Protein AF-R5CWK7-F1 (afdb_monomer_lite)

pLDDT: mean 78.63, std 10.97, range [51.28, 94.38]

Secondary structure (DSSP, 8-state):
-EEEEE--SB-------TT-----SPP-B--HHHHHHHHHHHTTTEEEEE--SSS-TTSTHHHHHHHHHH-S-----HHHHHTT---STTGGGSHHHHHHT-

Radius of gyration: 13.75 Å; chains: 1; bounding box: 29×31×31 Å

Structure (mmCIF, N/CA/C/O backbone):
data_AF-R5CWK7-F1
#
_entry.id   AF-R5CWK7-F1
#
loop_
_atom_site.group_PDB
_atom_site.id
_atom_site.type_symbol
_atom_site.label_atom_id
_atom_site.label_alt_id
_atom_site.label_comp_id
_atom_site.label_asym_id
_atom_site.label_entity_id
_atom_site.label_seq_id
_atom_site.pdbx_PDB_ins_code
_atom_site.Cartn_x
_atom_site.Cartn_y
_atom_site.Cartn_z
_atom_site.occupancy
_atom_site.B_iso_or_equiv
_atom_site.auth_seq_id
_atom_site.auth_comp_id
_atom_site.auth_asym_id
_atom_site.auth_atom_id
_atom_site.pdbx_PDB_model_num
ATOM 1 N N . MET A 1 1 ? -16.440 8.988 10.529 1.00 69.75 1 MET A N 1
ATOM 2 C CA . MET A 1 1 ? -15.297 8.098 10.825 1.00 69.75 1 MET A CA 1
ATOM 3 C C . MET A 1 1 ? -15.312 6.964 9.816 1.00 69.75 1 MET A C 1
ATOM 5 O O . MET A 1 1 ? -16.361 6.352 9.643 1.00 69.75 1 MET A O 1
ATOM 9 N N . PHE A 1 2 ? -14.214 6.738 9.098 1.00 81.25 2 PHE A N 1
ATOM 10 C CA . PHE A 1 2 ? -14.125 5.662 8.107 1.00 81.25 2 PHE A CA 1
ATOM 11 C C . PHE A 1 2 ? -13.705 4.358 8.795 1.00 81.25 2 PHE A C 1
ATOM 13 O O . PHE A 1 2 ? -12.956 4.387 9.764 1.00 81.25 2 PHE A O 1
ATOM 20 N N . LYS A 1 3 ? -14.171 3.198 8.316 1.00 84.19 3 LYS A N 1
ATOM 21 C CA . LYS A 1 3 ? -13.707 1.910 8.868 1.00 84.19 3 LYS A CA 1
ATOM 22 C C . LYS A 1 3 ? -12.286 1.580 8.407 1.00 84.19 3 LYS A C 1
ATOM 24 O O . LYS A 1 3 ? -11.505 1.018 9.161 1.00 84.19 3 LYS A O 1
ATOM 29 N N . LYS A 1 4 ? -11.959 1.888 7.151 1.00 85.94 4 LYS A N 1
ATOM 30 C CA . LYS A 1 4 ? -10.703 1.499 6.501 1.00 85.94 4 LYS A CA 1
ATOM 31 C C . LYS A 1 4 ? -10.199 2.666 5.652 1.00 85.94 4 LYS A C 1
ATOM 33 O O . LYS A 1 4 ? -11.001 3.312 4.980 1.00 85.94 4 LYS A O 1
ATOM 38 N N . ALA A 1 5 ? -8.889 2.879 5.631 1.00 88.88 5 ALA A N 1
ATOM 39 C CA . ALA A 1 5 ? -8.196 3.739 4.682 1.00 88.88 5 ALA A CA 1
ATOM 40 C C . ALA A 1 5 ? -7.185 2.898 3.902 1.00 88.88 5 ALA A C 1
ATOM 42 O O . ALA A 1 5 ? -6.512 2.047 4.482 1.00 88.88 5 ALA A O 1
ATOM 43 N N . TYR A 1 6 ? -7.078 3.135 2.599 1.00 87.75 6 TYR A N 1
ATOM 44 C CA . TYR A 1 6 ? -6.087 2.491 1.746 1.00 87.75 6 TYR A CA 1
ATOM 45 C C . TYR A 1 6 ? -5.039 3.530 1.354 1.00 87.75 6 TYR A C 1
ATOM 47 O O . TYR A 1 6 ? -5.381 4.598 0.850 1.00 87.75 6 TYR A O 1
ATOM 55 N N . VAL A 1 7 ? -3.773 3.224 1.610 1.00 88.50 7 VAL A N 1
ATOM 56 C CA . VAL A 1 7 ? -2.618 4.068 1.310 1.00 88.50 7 VAL A CA 1
ATOM 57 C C . VAL A 1 7 ? -1.697 3.266 0.409 1.00 88.50 7 VAL A C 1
ATOM 59 O O . VAL A 1 7 ? -1.105 2.280 0.833 1.00 88.50 7 VAL A O 1
ATOM 62 N N . GLU A 1 8 ? -1.595 3.675 -0.849 1.00 89.06 8 GLU A N 1
ATOM 63 C CA . GLU A 1 8 ? -0.673 3.070 -1.806 1.00 89.06 8 GLU A CA 1
ATOM 64 C C . GLU A 1 8 ? 0.744 3.578 -1.516 1.00 89.06 8 GLU A C 1
ATOM 66 O O . GLU A 1 8 ? 1.091 4.701 -1.874 1.00 89.06 8 GLU A O 1
ATOM 71 N N . ILE A 1 9 ? 1.556 2.774 -0.822 1.00 88.38 9 ILE A N 1
ATOM 72 C CA . ILE A 1 9 ? 2.936 3.159 -0.480 1.00 88.38 9 ILE A CA 1
ATOM 73 C C . ILE A 1 9 ? 3.890 3.061 -1.676 1.00 88.38 9 ILE A C 1
ATOM 75 O O . ILE A 1 9 ? 4.922 3.725 -1.718 1.00 88.38 9 ILE A O 1
ATOM 79 N N . THR A 1 10 ? 3.546 2.232 -2.657 1.00 88.62 10 THR A N 1
ATOM 80 C CA . THR A 1 10 ? 4.205 2.154 -3.956 1.00 88.62 10 THR A CA 1
ATOM 81 C C . THR A 1 10 ? 3.222 1.620 -4.983 1.00 88.62 10 THR A C 1
ATOM 83 O O . THR A 1 10 ? 2.358 0.829 -4.633 1.00 88.62 10 THR A O 1
ATOM 86 N N . ASN A 1 11 ? 3.369 2.016 -6.245 1.00 90.19 11 ASN A N 1
ATOM 87 C CA . ASN A 1 11 ? 2.663 1.398 -7.368 1.00 90.19 11 ASN A CA 1
ATOM 88 C C . ASN A 1 11 ? 3.591 0.535 -8.250 1.00 90.19 11 ASN A C 1
ATOM 90 O O . ASN A 1 11 ? 3.179 0.063 -9.310 1.00 90.19 11 ASN A O 1
ATOM 94 N N . ILE A 1 12 ? 4.841 0.332 -7.822 1.00 88.38 12 ILE A N 1
ATOM 95 C CA . ILE A 1 12 ? 5.858 -0.427 -8.548 1.00 88.38 12 ILE A CA 1
ATOM 96 C C . ILE A 1 12 ? 5.728 -1.895 -8.166 1.00 88.38 12 ILE A C 1
ATOM 98 O O . ILE A 1 12 ? 5.787 -2.240 -6.989 1.00 88.38 12 ILE A O 1
ATOM 102 N N . CYS A 1 13 ? 5.585 -2.766 -9.159 1.00 85.94 13 CYS A N 1
ATOM 103 C CA . CYS A 1 13 ? 5.501 -4.210 -8.974 1.00 85.94 13 CYS A CA 1
ATOM 104 C C . CYS A 1 13 ? 6.437 -4.914 -9.961 1.00 85.94 13 CYS A C 1
ATOM 106 O O . CYS A 1 13 ? 6.604 -4.458 -11.089 1.00 85.94 13 CYS A O 1
ATOM 108 N N . ASN A 1 14 ? 7.049 -6.013 -9.531 1.00 84.44 14 ASN A N 1
AT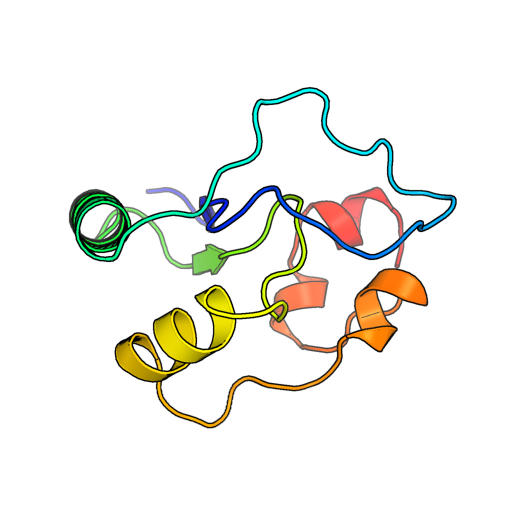OM 109 C CA . ASN A 1 14 ? 7.900 -6.889 -10.346 1.00 84.44 14 ASN A CA 1
ATOM 110 C C . ASN A 1 14 ? 7.251 -8.260 -10.612 1.00 84.44 14 ASN A C 1
ATOM 112 O O . ASN A 1 14 ? 7.933 -9.181 -11.053 1.00 84.44 14 ASN A O 1
ATOM 116 N N . LEU A 1 15 ? 5.957 -8.401 -10.322 1.00 83.19 15 LEU A N 1
ATOM 117 C CA . LEU A 1 15 ? 5.159 -9.583 -10.636 1.00 83.19 15 LEU A CA 1
ATOM 118 C C . LEU A 1 15 ? 4.298 -9.326 -11.879 1.00 83.19 15 LEU A C 1
ATOM 120 O O . LEU A 1 15 ? 3.968 -8.183 -12.197 1.00 83.19 15 LEU A O 1
ATOM 124 N N . SER A 1 16 ? 3.895 -10.401 -12.550 1.00 83.75 16 SER A N 1
ATOM 125 C CA . SER A 1 16 ? 3.082 -10.380 -13.772 1.00 83.75 16 SER A CA 1
ATOM 126 C C . SER A 1 16 ? 1.844 -11.270 -13.620 1.00 83.75 16 SER A C 1
ATOM 128 O O . SER A 1 16 ? 1.663 -12.227 -14.364 1.00 83.75 16 SER A O 1
ATOM 130 N N . CYS A 1 17 ? 1.025 -11.012 -12.598 1.00 83.31 17 CYS A N 1
ATOM 131 C CA . CYS A 1 17 ? -0.134 -11.853 -12.295 1.00 83.31 17 CYS A CA 1
ATOM 132 C C . CYS A 1 17 ? -1.219 -11.743 -13.384 1.00 83.31 17 CYS A C 1
ATOM 134 O O . CYS A 1 17 ? -1.656 -10.634 -13.683 1.00 83.31 17 CYS A O 1
ATOM 136 N N . ASP A 1 18 ? -1.750 -12.872 -13.867 1.00 83.38 18 ASP A N 1
ATOM 137 C CA . ASP A 1 18 ? -2.747 -12.923 -14.960 1.00 83.38 18 ASP A CA 1
ATOM 138 C C . ASP A 1 18 ? -4.067 -12.188 -14.665 1.00 83.38 18 ASP A C 1
ATOM 140 O O . ASP A 1 18 ? -4.824 -11.839 -15.566 1.00 83.38 18 ASP A O 1
ATOM 144 N N . PHE A 1 19 ? -4.372 -11.963 -13.386 1.00 81.19 19 PHE A N 1
ATOM 145 C CA . PHE A 1 19 ? -5.575 -11.257 -12.937 1.00 81.19 19 PHE A CA 1
ATOM 146 C C . PHE A 1 19 ? -5.335 -9.772 -12.633 1.00 81.19 19 PHE A C 1
ATOM 148 O O . PHE A 1 19 ? -6.286 -9.038 -12.361 1.00 81.19 19 PHE A O 1
ATOM 155 N N . CYS A 1 20 ? -4.078 -9.323 -12.609 1.00 83.56 20 CYS A N 1
ATOM 156 C CA . CYS A 1 20 ? -3.747 -7.948 -12.271 1.00 83.56 20 CYS A CA 1
ATOM 157 C C . CYS A 1 20 ? -3.909 -7.066 -13.510 1.00 83.56 20 CYS A C 1
ATOM 159 O O . CYS A 1 20 ? -3.199 -7.223 -14.497 1.00 83.56 20 CYS A O 1
ATOM 161 N N . HIS A 1 21 ? -4.790 -6.068 -13.438 1.00 85.88 21 HIS A N 1
ATOM 162 C CA . HIS A 1 21 ? -4.956 -5.090 -14.519 1.00 85.88 21 HIS A CA 1
ATOM 163 C C . HIS A 1 21 ? -3.782 -4.094 -14.631 1.00 85.88 21 HIS A C 1
ATOM 165 O O . HIS A 1 21 ? -3.805 -3.198 -15.477 1.00 85.88 21 HIS A O 1
ATOM 171 N N . GLY A 1 22 ? -2.779 -4.206 -13.754 1.00 85.19 22 GLY A N 1
ATOM 172 C CA . GLY A 1 22 ? -1.618 -3.325 -13.702 1.00 85.19 22 GLY A CA 1
ATOM 173 C C . GLY A 1 22 ? -1.966 -1.866 -13.394 1.00 85.19 22 GLY A C 1
ATOM 174 O O . GLY A 1 22 ? -3.089 -1.513 -13.028 1.00 85.19 22 GLY A O 1
ATOM 175 N N . THR A 1 23 ? -0.978 -0.989 -13.546 1.00 86.44 23 THR A N 1
ATOM 176 C CA . THR A 1 23 ? -1.155 0.461 -13.441 1.00 86.44 23 THR A CA 1
ATOM 177 C C . THR A 1 23 ? -0.513 1.148 -14.638 1.00 86.44 23 THR A C 1
ATOM 179 O O . THR A 1 23 ? 0.551 0.744 -15.096 1.00 86.44 23 THR A O 1
ATOM 182 N N . LYS A 1 24 ? -1.161 2.204 -15.140 1.00 89.31 24 LYS A N 1
ATOM 183 C CA . LYS A 1 24 ? -0.585 3.129 -16.133 1.00 89.31 24 LYS A CA 1
ATOM 184 C C . LYS A 1 24 ? -0.039 4.408 -15.487 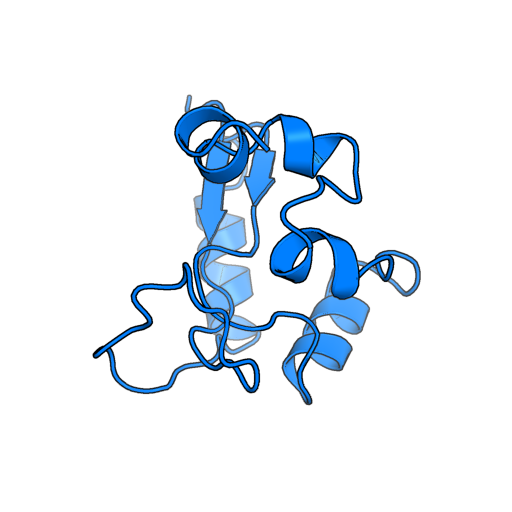1.00 89.31 24 LYS A C 1
ATOM 186 O O . LYS A 1 24 ? 0.414 5.305 -16.188 1.00 89.31 24 LYS A O 1
ATOM 191 N N . ARG A 1 25 ? -0.155 4.527 -14.158 1.00 90.94 25 ARG A N 1
ATOM 192 C CA . ARG A 1 25 ? 0.316 5.687 -13.392 1.00 90.94 25 ARG A CA 1
ATOM 193 C C . ARG A 1 25 ? 1.844 5.694 -13.364 1.00 90.94 25 ARG A C 1
ATOM 195 O O . ARG A 1 25 ? 2.455 4.628 -13.342 1.00 90.94 25 ARG A O 1
ATOM 202 N N . THR A 1 26 ? 2.440 6.883 -13.325 1.00 93.38 26 THR A N 1
ATOM 203 C CA . THR A 1 26 ? 3.893 7.047 -13.196 1.00 93.38 26 THR A CA 1
ATOM 204 C C . THR A 1 26 ? 4.409 6.272 -11.977 1.00 93.38 26 THR A C 1
ATOM 206 O O . THR A 1 26 ? 3.806 6.399 -10.905 1.00 93.38 26 THR A O 1
ATOM 209 N N . PRO A 1 27 ? 5.486 5.474 -12.117 1.00 91.12 27 PRO A N 1
ATOM 210 C CA . PRO A 1 27 ? 6.114 4.770 -11.005 1.00 91.12 27 PRO A CA 1
ATOM 211 C C . PRO A 1 27 ? 6.400 5.702 -9.826 1.00 91.12 27 PRO A C 1
ATOM 213 O O . PRO A 1 27 ? 7.058 6.725 -9.993 1.00 91.12 27 PRO A O 1
ATOM 216 N N . HIS A 1 28 ? 5.908 5.345 -8.642 1.00 91.00 28 HIS A N 1
ATOM 217 C CA . HIS A 1 28 ? 6.087 6.122 -7.419 1.00 91.00 28 HIS A CA 1
ATOM 218 C C . HIS A 1 28 ? 6.268 5.220 -6.199 1.00 91.00 28 HIS A C 1
ATOM 220 O O . HIS A 1 28 ? 5.695 4.127 -6.101 1.00 91.00 28 HIS A O 1
ATOM 226 N N . ARG A 1 29 ? 7.060 5.712 -5.249 1.00 89.88 29 ARG A N 1
ATOM 227 C CA . ARG A 1 29 ? 7.188 5.191 -3.886 1.00 89.88 29 ARG A CA 1
ATOM 228 C C . ARG A 1 29 ? 7.062 6.375 -2.945 1.00 89.88 29 ARG A C 1
ATOM 230 O O . ARG A 1 29 ? 7.716 7.389 -3.169 1.00 89.88 29 ARG A O 1
ATOM 237 N N . LEU A 1 30 ? 6.254 6.237 -1.901 1.00 89.94 30 LEU A N 1
ATOM 238 C CA . LEU A 1 30 ? 6.177 7.268 -0.879 1.00 89.94 30 LEU A CA 1
ATOM 239 C C . LEU A 1 30 ? 7.519 7.396 -0.160 1.00 89.94 30 LEU A C 1
ATOM 241 O O . LEU A 1 30 ? 8.127 6.412 0.261 1.00 89.94 30 LEU A O 1
ATOM 245 N N . THR A 1 31 ? 7.939 8.636 0.029 1.00 89.06 31 THR A N 1
ATOM 246 C CA . THR A 1 31 ? 8.990 9.020 0.963 1.00 89.06 31 THR A CA 1
ATOM 247 C C . THR A 1 31 ? 8.478 8.949 2.403 1.00 89.06 31 THR A C 1
ATOM 249 O O . THR A 1 31 ? 7.275 9.015 2.674 1.00 89.06 31 THR A O 1
ATOM 252 N N . ALA A 1 32 ? 9.400 8.905 3.367 1.00 86.56 32 ALA A N 1
ATOM 253 C CA . ALA A 1 32 ? 9.044 8.947 4.784 1.00 86.56 32 ALA A CA 1
ATOM 254 C C . ALA A 1 32 ? 8.278 10.215 5.184 1.00 86.56 32 ALA A C 1
ATOM 256 O O . ALA A 1 32 ? 7.393 10.158 6.039 1.00 86.56 32 ALA A O 1
ATOM 257 N N . ALA A 1 33 ? 8.576 11.351 4.553 1.00 90.06 33 ALA A N 1
ATOM 258 C CA . ALA A 1 33 ? 7.867 12.601 4.798 1.00 90.06 33 ALA A CA 1
ATOM 259 C C . ALA A 1 33 ? 6.413 12.538 4.303 1.00 90.06 33 ALA A C 1
ATOM 261 O O . ALA A 1 33 ? 5.494 12.885 5.049 1.00 90.06 33 ALA A O 1
ATOM 262 N N . GLU A 1 34 ? 6.191 12.044 3.081 1.00 92.56 34 GLU A N 1
ATOM 263 C CA . GLU A 1 34 ? 4.842 11.858 2.531 1.00 92.56 34 GLU A CA 1
ATOM 264 C C . GLU A 1 34 ? 4.034 10.880 3.382 1.00 92.56 34 GLU A C 1
ATOM 266 O O . GLU A 1 34 ? 2.893 11.169 3.748 1.00 92.56 34 GLU A O 1
ATOM 271 N N . PHE A 1 35 ? 4.642 9.755 3.762 1.00 90.50 35 PHE A N 1
ATOM 272 C CA . PHE A 1 35 ? 3.993 8.762 4.604 1.00 90.50 35 PHE A CA 1
ATOM 273 C C . PHE A 1 35 ? 3.575 9.336 5.960 1.00 90.50 35 PHE A C 1
ATOM 275 O O . PHE A 1 35 ? 2.419 9.196 6.358 1.00 90.50 35 PHE A O 1
ATOM 282 N N . A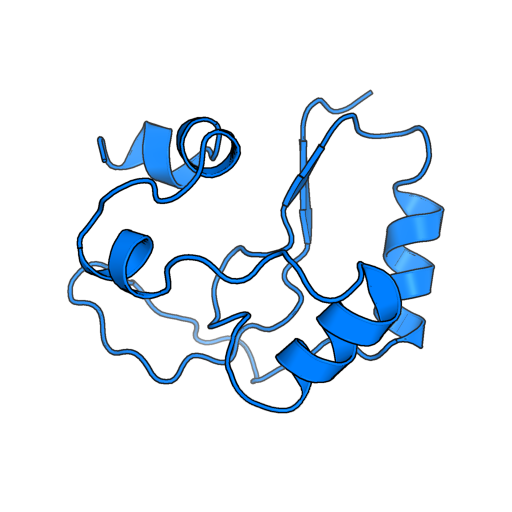SN A 1 36 ? 4.484 10.040 6.641 1.00 90.06 36 ASN A N 1
ATOM 283 C CA . ASN A 1 36 ? 4.193 10.704 7.910 1.00 90.06 36 ASN A CA 1
ATOM 284 C C . ASN A 1 36 ? 3.052 11.714 7.780 1.00 90.06 36 ASN A C 1
ATOM 286 O O . ASN A 1 36 ? 2.141 11.722 8.608 1.00 90.06 36 ASN A O 1
ATOM 290 N N . CYS A 1 37 ? 3.066 12.528 6.723 1.00 94.38 37 CYS A N 1
ATOM 291 C CA . CYS A 1 37 ? 2.007 13.496 6.457 1.00 94.38 37 CYS A CA 1
ATOM 292 C C . CYS A 1 37 ? 0.641 12.808 6.298 1.00 94.38 37 CYS A C 1
ATOM 294 O O . CYS A 1 37 ? -0.354 13.248 6.878 1.00 94.38 37 CYS A O 1
ATOM 296 N N . ILE A 1 38 ? 0.585 11.691 5.566 1.00 93.19 38 ILE A N 1
ATOM 297 C CA . ILE A 1 38 ? -0.650 10.918 5.388 1.00 93.19 38 ILE A CA 1
ATOM 298 C C . ILE A 1 38 ? -1.091 10.287 6.715 1.00 93.19 38 ILE A C 1
ATOM 300 O O . ILE A 1 38 ? -2.259 10.406 7.081 1.00 93.19 38 ILE A O 1
ATOM 304 N N . MET A 1 39 ? -0.181 9.662 7.469 1.00 90.44 39 MET A N 1
ATOM 305 C CA . MET A 1 39 ? -0.515 9.032 8.753 1.00 90.44 39 MET A CA 1
ATOM 306 C C . MET A 1 39 ? -1.040 10.048 9.770 1.00 90.44 39 MET A C 1
ATOM 308 O O . MET A 1 39 ? -2.015 9.766 10.465 1.00 90.44 39 MET A O 1
ATOM 312 N N . GLN A 1 40 ? -0.457 11.249 9.822 1.00 92.81 40 GLN A N 1
ATOM 313 C CA . GLN A 1 40 ? -0.952 12.332 10.673 1.00 92.81 40 GLN A CA 1
ATOM 314 C C . GLN A 1 40 ? -2.376 12.750 10.299 1.00 92.81 40 GLN A C 1
ATOM 316 O O . GLN A 1 40 ? -3.208 12.915 11.186 1.00 92.81 40 GLN A O 1
ATOM 321 N N . LYS A 1 41 ? -2.682 12.853 9.001 1.00 92.94 41 LYS A N 1
ATOM 322 C CA . LYS A 1 41 ? -4.031 13.185 8.511 1.00 92.94 41 LYS A CA 1
ATOM 323 C C . LYS A 1 41 ? -5.053 12.073 8.745 1.00 92.94 41 LYS A C 1
ATOM 325 O O . LYS A 1 41 ? -6.239 12.355 8.857 1.00 92.94 41 LYS A O 1
ATOM 330 N N . LEU A 1 42 ? -4.618 10.815 8.791 1.00 91.31 42 LEU A N 1
ATOM 331 C CA . LEU A 1 42 ? -5.496 9.668 9.040 1.00 91.31 42 LEU A CA 1
ATOM 332 C C . LEU A 1 42 ? -5.713 9.388 10.531 1.00 91.31 42 LEU A C 1
ATOM 334 O O . LEU A 1 42 ? -6.673 8.698 10.889 1.00 91.31 42 LEU A O 1
ATOM 338 N N . LYS A 1 43 ? -4.844 9.909 11.403 1.00 89.12 43 LYS A N 1
ATOM 339 C CA . LYS A 1 43 ? -4.904 9.683 12.848 1.00 89.12 43 LYS A CA 1
ATOM 340 C C . LYS A 1 43 ? -6.258 10.135 13.404 1.00 89.12 43 LYS A C 1
ATOM 342 O O . LYS A 1 43 ? -6.635 11.291 13.275 1.00 89.12 43 LYS A O 1
ATOM 347 N N . GLY A 1 44 ? -6.989 9.209 14.025 1.00 89.69 44 GLY A N 1
ATOM 348 C CA . GLY A 1 44 ? -8.322 9.470 14.585 1.00 89.69 44 GLY A CA 1
ATOM 349 C C . GLY A 1 44 ? -9.473 9.459 13.570 1.00 89.69 44 GLY A C 1
ATOM 350 O O . GLY A 1 44 ? -10.623 9.638 13.961 1.00 89.69 44 GLY A O 1
ATOM 351 N N . HIS A 1 45 ? -9.204 9.211 12.283 1.00 90.88 45 HIS A N 1
ATOM 352 C CA . HIS A 1 45 ? -10.226 9.200 11.230 1.00 90.88 45 HIS A CA 1
ATOM 353 C C . HIS A 1 45 ? -10.559 7.802 10.689 1.00 90.88 45 HIS A C 1
ATOM 355 O O . HIS A 1 45 ? -11.605 7.645 10.046 1.00 90.88 45 HIS A O 1
ATOM 361 N N . THR A 1 46 ? -9.709 6.802 10.952 1.00 87.88 46 THR A N 1
ATOM 362 C CA . THR A 1 46 ? -9.882 5.412 10.501 1.00 87.88 46 THR A CA 1
ATOM 363 C C . THR A 1 46 ? -9.459 4.387 11.555 1.00 87.88 46 THR A C 1
ATOM 365 O O . THR A 1 46 ? -8.537 4.642 12.327 1.00 87.88 46 THR A O 1
ATOM 368 N N . GLU A 1 47 ? -10.113 3.222 11.565 1.00 85.94 47 GLU A N 1
ATOM 369 C CA . GLU A 1 47 ? -9.763 2.078 12.428 1.00 85.94 47 GLU A CA 1
ATOM 370 C C . GLU A 1 47 ? -8.628 1.236 11.819 1.00 85.94 47 GLU A C 1
ATOM 372 O O . GLU A 1 47 ? -7.737 0.777 12.529 1.00 85.94 47 GLU A O 1
ATOM 377 N N . TYR A 1 48 ? -8.624 1.074 10.490 1.00 83.62 48 TYR A N 1
ATOM 378 C CA . TYR A 1 48 ? -7.603 0.309 9.769 1.00 83.62 48 TYR A CA 1
ATOM 379 C C . TYR A 1 48 ? -6.942 1.140 8.671 1.00 83.62 48 TYR A C 1
ATOM 381 O O . TYR A 1 48 ? -7.614 1.887 7.955 1.00 83.62 48 TYR A O 1
ATOM 389 N N . VAL A 1 49 ? -5.636 0.945 8.491 1.00 84.62 49 VAL A N 1
ATOM 390 C CA . VAL A 1 49 ? -4.870 1.459 7.351 1.00 84.62 49 VAL A CA 1
ATOM 391 C C . VAL A 1 49 ? -4.268 0.274 6.599 1.00 84.62 49 VAL A C 1
ATOM 393 O O . VAL A 1 49 ? -3.479 -0.486 7.157 1.00 84.62 49 VAL A O 1
ATOM 396 N N . TYR A 1 50 ? -4.641 0.123 5.333 1.00 84.56 50 TYR A N 1
ATOM 397 C CA . TYR A 1 50 ? -4.078 -0.856 4.409 1.00 84.56 50 TYR A CA 1
ATOM 398 C C . TYR A 1 50 ? -3.007 -0.166 3.574 1.00 84.56 50 TYR A C 1
ATOM 400 O O . TYR A 1 50 ? -3.293 0.823 2.910 1.00 84.56 50 TYR A O 1
ATOM 408 N N . LEU A 1 51 ? -1.782 -0.682 3.606 1.00 82.94 51 LEU A N 1
ATOM 409 C CA . LEU A 1 51 ? -0.610 -0.056 2.974 1.00 82.94 51 LEU A CA 1
ATOM 410 C C . LEU A 1 51 ? -0.376 -0.513 1.529 1.00 82.94 51 LEU A C 1
ATOM 412 O O . LEU A 1 51 ? 0.681 -0.278 0.953 1.00 82.94 51 LEU A O 1
ATOM 416 N N . HIS A 1 52 ? -1.345 -1.218 0.960 1.00 77.38 52 HIS A N 1
ATOM 417 C CA . HIS A 1 52 ? -1.228 -1.839 -0.343 1.00 77.38 52 HIS A CA 1
ATOM 418 C C . HIS A 1 52 ? -2.547 -1.672 -1.099 1.00 77.38 52 HIS A C 1
ATOM 420 O O . HIS A 1 52 ? -3.619 -1.958 -0.558 1.00 77.38 52 HIS A O 1
ATOM 426 N N . ILE A 1 53 ? -2.444 -1.178 -2.335 1.00 79.44 53 ILE A N 1
ATOM 427 C CA . ILE A 1 53 ? -3.551 -1.088 -3.295 1.00 79.44 53 ILE A CA 1
ATOM 428 C C . ILE A 1 53 ? -3.130 -1.834 -4.558 1.00 79.44 53 ILE A C 1
ATOM 430 O O . ILE A 1 53 ? -3.640 -2.914 -4.837 1.00 79.44 53 ILE A O 1
ATOM 434 N N . LEU A 1 54 ? -2.163 -1.266 -5.276 1.00 78.44 54 LEU A N 1
ATOM 435 C CA . LEU A 1 54 ? -1.356 -1.918 -6.302 1.00 78.44 54 LEU A CA 1
ATOM 436 C C . LEU A 1 54 ? 0.118 -1.813 -5.880 1.00 78.44 54 LEU A C 1
ATOM 438 O O . LEU A 1 54 ? 0.418 -1.137 -4.899 1.00 78.44 54 LEU A O 1
ATOM 442 N N . GLY A 1 55 ? 1.027 -2.443 -6.627 1.00 81.94 55 GLY A N 1
ATOM 443 C CA . GLY A 1 55 ? 2.461 -2.455 -6.311 1.00 81.94 55 GLY A CA 1
ATOM 444 C C . GLY A 1 55 ? 2.890 -3.682 -5.503 1.00 81.94 55 GLY A C 1
ATOM 445 O O . GLY A 1 55 ? 2.063 -4.464 -5.063 1.00 81.94 55 GLY A O 1
ATOM 446 N N . GLU A 1 56 ? 4.192 -3.876 -5.325 1.00 78.81 56 GLU A N 1
ATOM 447 C CA . GLU A 1 56 ? 4.739 -4.918 -4.451 1.00 78.81 56 GLU A CA 1
ATOM 448 C C . GLU A 1 56 ? 5.367 -4.252 -3.215 1.00 78.81 56 GLU A C 1
ATOM 450 O O . GLU A 1 56 ? 6.463 -3.690 -3.320 1.00 78.81 56 GLU A O 1
ATOM 455 N N . PRO A 1 57 ? 4.704 -4.291 -2.044 1.00 71.75 57 PRO A N 1
ATOM 456 C CA . PRO A 1 57 ? 5.210 -3.678 -0.817 1.00 71.75 57 PRO A CA 1
ATOM 457 C C . PRO A 1 57 ? 6.441 -4.393 -0.236 1.00 71.75 57 PRO A C 1
ATOM 459 O O . PRO A 1 57 ? 7.021 -3.892 0.723 1.00 71.75 57 PRO A O 1
ATOM 462 N N . LEU A 1 58 ? 6.851 -5.543 -0.785 1.00 70.56 58 LEU A N 1
ATOM 463 C CA . LEU A 1 58 ? 8.060 -6.268 -0.383 1.00 70.56 58 LEU A CA 1
ATOM 464 C C . LEU A 1 58 ? 9.248 -6.089 -1.344 1.00 70.56 58 LEU A C 1
ATOM 466 O O . LEU A 1 58 ? 10.219 -6.840 -1.264 1.00 70.56 58 LEU A O 1
ATOM 470 N N . ASN A 1 59 ? 9.192 -5.124 -2.268 1.00 68.75 59 ASN A N 1
ATOM 471 C CA . ASN A 1 59 ? 10.230 -4.935 -3.281 1.00 68.75 59 ASN A CA 1
ATOM 472 C C . ASN A 1 59 ? 11.185 -3.768 -2.969 1.00 68.75 59 ASN A C 1
ATOM 474 O O . ASN A 1 59 ? 10.829 -2.601 -3.137 1.00 68.75 59 ASN A O 1
ATOM 478 N N . GLY A 1 60 ? 12.434 -4.088 -2.620 1.00 71.06 60 GLY A N 1
ATOM 479 C CA . GLY A 1 60 ? 13.518 -3.110 -2.473 1.00 71.06 60 GLY A CA 1
ATOM 480 C C . GLY A 1 60 ? 13.321 -2.159 -1.290 1.00 71.06 60 GLY A C 1
ATOM 481 O O . GLY A 1 60 ? 12.834 -2.565 -0.239 1.00 71.06 60 GLY A O 1
ATOM 482 N N . ASP A 1 61 ? 13.673 -0.886 -1.482 1.00 72.25 61 ASP A N 1
ATOM 483 C CA . ASP A 1 61 ? 13.765 0.146 -0.430 1.00 72.25 61 ASP A CA 1
ATOM 484 C C . ASP A 1 61 ? 12.480 0.356 0.386 1.00 72.25 61 ASP A C 1
ATOM 486 O O . ASP A 1 61 ? 12.524 0.814 1.528 1.00 72.25 61 ASP A O 1
ATOM 490 N N . ILE A 1 62 ? 11.315 0.010 -0.176 1.00 74.44 62 ILE A N 1
ATOM 491 C CA . ILE A 1 62 ? 10.042 0.116 0.544 1.00 74.44 62 ILE A CA 1
ATOM 492 C C . ILE A 1 62 ? 9.972 -0.861 1.728 1.00 74.44 62 ILE A C 1
ATOM 494 O O . ILE A 1 62 ? 9.303 -0.585 2.721 1.00 74.44 62 ILE A O 1
ATOM 498 N N . LEU A 1 63 ? 10.690 -1.984 1.657 1.00 72.94 63 LEU A N 1
ATOM 499 C CA . LEU A 1 63 ? 10.740 -2.968 2.728 1.00 72.94 63 LEU A CA 1
ATOM 500 C C . LEU A 1 63 ? 11.481 -2.423 3.949 1.00 72.94 63 LEU A C 1
ATOM 502 O O . LEU A 1 63 ? 10.992 -2.525 5.074 1.00 72.94 63 LEU A O 1
ATOM 506 N N . ASP A 1 64 ? 12.638 -1.809 3.714 1.00 75.88 64 ASP A N 1
ATOM 507 C CA . ASP A 1 64 ? 13.446 -1.194 4.764 1.00 75.88 64 ASP A CA 1
ATOM 508 C C . ASP A 1 64 ? 12.735 0.024 5.356 1.00 75.88 64 ASP A C 1
ATOM 510 O O . ASP A 1 64 ? 12.713 0.202 6.576 1.00 75.88 64 ASP A O 1
ATOM 514 N N . PHE A 1 65 ? 12.034 0.785 4.511 1.00 76.19 65 PHE A N 1
ATOM 515 C CA . PHE A 1 65 ? 11.104 1.816 4.948 1.00 76.19 65 PHE A CA 1
ATOM 516 C C . PHE A 1 65 ? 10.031 1.257 5.901 1.00 76.19 65 PHE A C 1
ATOM 518 O O . PHE A 1 65 ? 9.867 1.751 7.015 1.00 76.19 65 PHE A O 1
ATOM 525 N N . LEU A 1 66 ? 9.322 0.188 5.524 1.00 77.31 66 LEU A N 1
ATOM 526 C CA . LEU A 1 66 ? 8.291 -0.407 6.380 1.00 77.31 66 LEU A CA 1
ATOM 527 C C . LEU A 1 66 ? 8.860 -0.950 7.696 1.00 77.31 66 LEU A C 1
ATOM 529 O O . LEU A 1 66 ? 8.213 -0.807 8.734 1.00 77.31 66 LEU A O 1
ATOM 533 N N . ARG A 1 67 ? 10.064 -1.531 7.676 1.00 76.88 67 ARG A N 1
ATOM 534 C CA . ARG A 1 67 ? 10.755 -2.009 8.883 1.00 76.88 67 ARG A CA 1
ATOM 535 C C . ARG A 1 67 ? 11.075 -0.874 9.845 1.00 76.88 67 ARG A C 1
ATOM 537 O O . ARG A 1 67 ? 10.854 -1.027 11.044 1.00 76.88 67 ARG A O 1
ATOM 544 N N . GLN A 1 68 ? 11.533 0.268 9.332 1.00 75.38 68 GLN A N 1
ATOM 545 C CA . GLN A 1 68 ? 11.815 1.448 10.151 1.00 75.38 68 GLN A CA 1
ATOM 546 C C . GLN A 1 68 ? 10.555 1.980 10.854 1.00 75.38 68 GLN A C 1
ATOM 548 O O . GLN A 1 68 ? 10.637 2.452 11.985 1.00 75.38 68 GLN A O 1
ATOM 553 N N . PHE A 1 69 ? 9.393 1.889 10.203 1.00 75.19 69 PHE A N 1
ATOM 554 C CA . PHE A 1 69 ? 8.135 2.432 10.723 1.00 75.19 69 PHE A CA 1
ATOM 555 C C . PHE A 1 69 ? 7.326 1.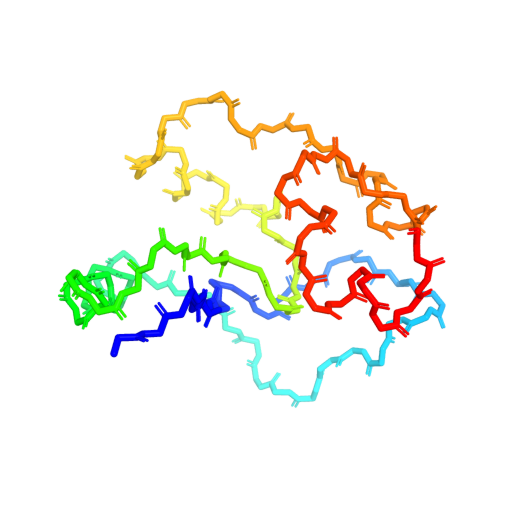456 11.587 1.00 75.19 69 PHE A C 1
ATOM 557 O O . PHE A 1 69 ? 6.639 1.893 12.509 1.00 75.19 69 PHE A O 1
ATOM 564 N N . PHE A 1 70 ? 7.367 0.154 11.292 1.00 75.81 70 PHE A N 1
ATOM 565 C CA . PHE A 1 70 ? 6.486 -0.846 11.909 1.00 75.81 70 PHE A CA 1
ATOM 566 C C . PHE A 1 70 ? 7.214 -1.976 12.650 1.00 75.81 70 PHE A C 1
ATOM 568 O O . PHE A 1 70 ? 6.544 -2.808 13.261 1.00 75.81 70 PHE A O 1
ATOM 575 N N . GLY A 1 71 ? 8.549 -2.022 12.615 1.00 68.31 71 GLY A N 1
ATOM 576 C CA . GLY A 1 71 ? 9.335 -3.127 13.167 1.00 68.31 71 GLY A CA 1
ATOM 577 C C . GLY A 1 71 ? 9.474 -4.321 12.211 1.00 68.31 71 GLY A C 1
ATOM 578 O O . GLY A 1 71 ? 8.965 -4.320 11.089 1.00 68.31 71 GLY A O 1
ATOM 579 N N . SER A 1 72 ? 10.210 -5.345 12.647 1.00 56.00 72 SER A N 1
ATOM 580 C CA . SER A 1 72 ? 10.765 -6.420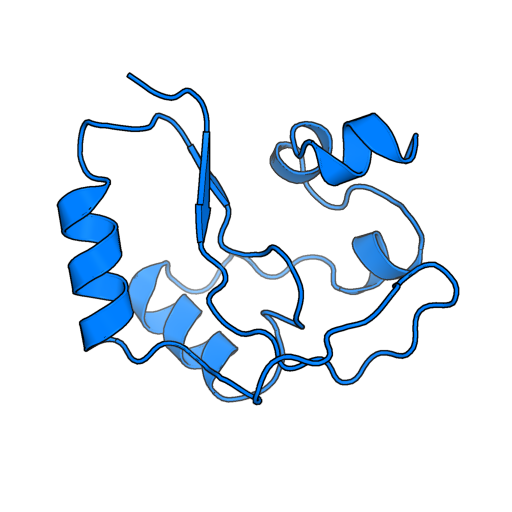 11.806 1.00 56.00 72 SER A CA 1
ATOM 581 C C . SER A 1 72 ? 9.803 -7.543 11.392 1.00 56.00 72 SER A C 1
ATOM 583 O O . SER A 1 72 ? 10.112 -8.271 10.452 1.00 56.00 72 SER A O 1
ATOM 585 N N . ASP A 1 73 ? 8.640 -7.698 12.031 1.00 52.69 73 ASP A N 1
ATOM 586 C CA . ASP A 1 73 ? 7.909 -8.982 12.016 1.00 52.69 73 ASP A CA 1
ATOM 587 C C . ASP A 1 73 ? 6.661 -9.066 11.119 1.00 52.69 73 ASP A C 1
ATOM 589 O O . ASP A 1 73 ? 5.805 -9.926 11.319 1.00 52.69 73 ASP A O 1
ATOM 593 N N . ARG A 1 74 ? 6.520 -8.226 10.084 1.00 56.84 74 ARG A N 1
ATOM 594 C CA . ARG A 1 74 ? 5.336 -8.270 9.189 1.00 56.84 74 ARG A CA 1
ATOM 595 C C . ARG A 1 74 ? 5.626 -8.797 7.783 1.00 56.84 74 ARG A C 1
ATOM 597 O O . ARG A 1 74 ? 5.201 -8.198 6.798 1.00 56.84 74 ARG A O 1
ATOM 604 N N . HIS A 1 75 ? 6.368 -9.899 7.670 1.00 55.72 75 HIS A N 1
ATOM 605 C CA . HIS A 1 75 ? 6.737 -10.503 6.378 1.00 55.72 75 HIS A CA 1
ATOM 606 C C . HIS A 1 75 ? 6.286 -11.953 6.245 1.00 55.72 75 HIS A C 1
ATOM 608 O O . HIS A 1 75 ? 7.112 -12.856 6.308 1.00 55.72 75 HIS A O 1
ATOM 614 N N . LYS A 1 76 ? 4.996 -12.189 6.013 1.00 53.06 76 LYS A N 1
ATOM 615 C CA . LYS A 1 76 ? 4.477 -13.444 5.444 1.00 53.06 76 LYS A CA 1
ATOM 616 C C . LYS A 1 76 ? 3.222 -13.028 4.662 1.00 53.06 76 LYS A C 1
ATOM 618 O O . LYS A 1 76 ? 2.359 -12.366 5.206 1.00 53.06 76 LYS A O 1
ATOM 623 N N . ASN A 1 77 ? 3.040 -13.231 3.369 1.00 55.31 77 ASN A N 1
ATOM 624 C CA . ASN A 1 77 ? 3.556 -14.213 2.447 1.00 55.31 77 ASN A CA 1
ATOM 625 C C . ASN A 1 77 ? 3.271 -13.644 1.040 1.00 55.31 77 ASN A C 1
ATOM 627 O O . ASN A 1 77 ? 2.107 -13.419 0.699 1.00 55.31 77 ASN A O 1
ATOM 631 N N . ARG A 1 78 ? 4.319 -13.376 0.254 1.00 57.19 78 ARG A N 1
ATOM 632 C CA . ARG A 1 78 ? 4.226 -12.822 -1.111 1.00 57.19 78 ARG A CA 1
ATOM 633 C C . ARG A 1 78 ? 3.372 -13.703 -2.033 1.00 57.19 78 ARG A C 1
ATOM 635 O O . ARG A 1 78 ? 2.680 -13.206 -2.918 1.00 57.19 78 ARG A O 1
ATOM 642 N N . ASP A 1 79 ? 3.360 -15.003 -1.751 1.00 61.53 79 ASP A N 1
ATOM 643 C CA . ASP A 1 79 ? 2.685 -16.015 -2.555 1.00 61.53 79 ASP A CA 1
ATOM 644 C C . ASP A 1 79 ? 1.169 -15.972 -2.384 1.00 61.53 79 ASP A C 1
ATOM 646 O O . ASP A 1 79 ? 0.446 -16.379 -3.286 1.00 61.53 79 ASP A O 1
ATOM 650 N N . GLY A 1 80 ? 0.668 -15.450 -1.259 1.00 68.06 80 GLY A N 1
ATOM 651 C CA . GLY A 1 80 ? -0.766 -15.386 -0.996 1.00 68.06 80 GLY A CA 1
ATOM 652 C C . GLY A 1 80 ? -1.505 -14.604 -2.080 1.00 68.06 80 GLY A C 1
ATOM 653 O O . GLY A 1 80 ? -2.441 -15.113 -2.683 1.00 68.06 80 GLY A O 1
ATOM 654 N N . PHE A 1 81 ? -1.047 -13.394 -2.408 1.00 70.50 81 PHE A N 1
ATOM 655 C CA . PHE A 1 81 ? -1.715 -12.578 -3.425 1.00 70.50 81 PHE A CA 1
ATOM 656 C C . PHE A 1 81 ? -1.650 -13.221 -4.818 1.00 70.50 81 PHE A C 1
ATOM 658 O O . PHE A 1 81 ? -2.683 -13.358 -5.472 1.00 70.50 81 PHE A O 1
ATOM 665 N N . SER A 1 82 ? -0.467 -13.673 -5.2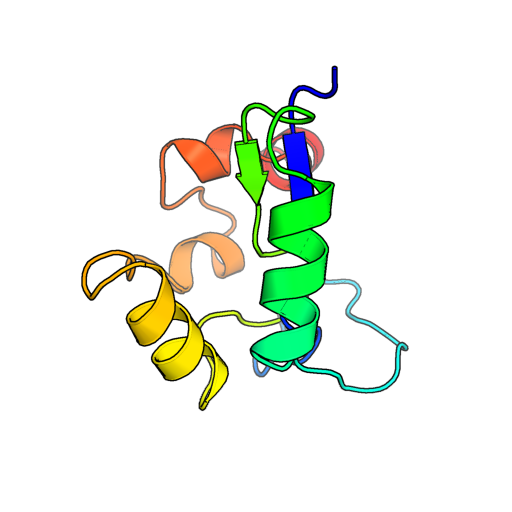46 1.00 71.69 82 SER A N 1
ATOM 666 C CA . SER A 1 82 ? -0.272 -14.331 -6.548 1.00 71.69 82 SER A CA 1
ATOM 667 C C . SER A 1 82 ? -1.093 -15.615 -6.687 1.00 71.69 82 SER A C 1
ATOM 669 O O . SER A 1 82 ? -1.698 -15.842 -7.732 1.00 71.69 82 SER A O 1
ATOM 671 N N . ASN A 1 83 ? -1.189 -16.404 -5.614 1.00 73.44 83 ASN A N 1
ATOM 672 C CA . ASN A 1 83 ? -1.983 -17.633 -5.552 1.00 73.44 83 ASN A CA 1
ATOM 673 C C . ASN A 1 83 ? -3.436 -17.388 -5.143 1.00 73.44 83 ASN A C 1
ATOM 675 O O . ASN A 1 83 ? -4.130 -18.336 -4.777 1.00 73.44 83 ASN A O 1
ATOM 679 N N . ARG A 1 84 ? -3.912 -16.135 -5.172 1.00 74.75 84 ARG A N 1
ATOM 680 C CA . ARG A 1 84 ? -5.313 -15.812 -4.883 1.00 74.75 84 ARG A CA 1
ATOM 681 C C . ARG A 1 84 ? -5.780 -16.323 -3.508 1.00 74.75 84 ARG A C 1
ATOM 683 O O . ARG A 1 84 ? -6.910 -16.749 -3.347 1.00 74.75 84 ARG A O 1
ATOM 690 N N . THR A 1 85 ? -4.898 -16.283 -2.516 1.00 74.44 85 THR A N 1
ATOM 691 C CA . THR A 1 85 ? -5.103 -16.812 -1.165 1.00 74.44 85 THR A CA 1
ATOM 692 C C . THR A 1 85 ? -4.782 -15.741 -0.110 1.00 74.44 85 THR A C 1
ATOM 694 O O . THR A 1 85 ? -3.654 -15.243 -0.054 1.00 74.44 85 THR A O 1
ATOM 697 N N . PRO A 1 86 ? -5.718 -15.375 0.784 1.00 74.00 86 PRO A N 1
ATOM 698 C CA . PRO A 1 86 ? -5.441 -14.413 1.850 1.00 74.00 86 PRO A CA 1
ATOM 699 C C . PRO A 1 86 ? -4.394 -14.945 2.844 1.00 74.00 86 PRO A C 1
ATOM 701 O O . PRO A 1 86 ? -4.680 -15.841 3.640 1.00 74.00 86 PRO A O 1
ATOM 704 N N . SER A 1 87 ? -3.189 -14.366 2.831 1.00 71.88 87 SER A N 1
ATOM 705 C CA . SER A 1 87 ? -2.072 -14.799 3.685 1.00 71.88 87 SER A CA 1
ATOM 706 C C . SER A 1 87 ? -2.268 -14.482 5.168 1.00 71.88 87 SER A C 1
ATOM 708 O O . SER A 1 87 ? -1.741 -15.188 6.018 1.00 71.88 87 SER A O 1
ATOM 710 N N . GLU A 1 88 ? -3.028 -13.429 5.474 1.00 71.81 88 GLU A N 1
ATOM 711 C CA . GLU A 1 88 ? -3.202 -12.886 6.823 1.00 71.81 88 GLU A CA 1
ATOM 712 C C . GLU A 1 88 ? -4.678 -12.600 7.133 1.00 71.81 88 GLU A C 1
ATOM 714 O O . GLU A 1 88 ? -5.496 -12.359 6.237 1.00 71.81 88 GLU A O 1
ATOM 719 N N . ALA A 1 89 ? -5.030 -12.549 8.421 1.00 75.00 89 ALA A N 1
ATOM 720 C CA . ALA A 1 89 ? -6.404 -12.281 8.863 1.00 75.00 89 ALA A CA 1
ATOM 721 C C . ALA A 1 89 ? -6.946 -10.926 8.361 1.00 75.00 89 ALA A C 1
ATOM 723 O O . ALA A 1 89 ? -8.129 -10.809 8.042 1.00 75.00 89 ALA A O 1
ATOM 724 N N . LEU A 1 90 ? -6.084 -9.909 8.240 1.00 73.12 90 LEU A N 1
ATOM 725 C CA . LEU A 1 90 ? -6.456 -8.606 7.675 1.00 73.12 90 LEU A CA 1
ATOM 726 C C . LEU A 1 90 ? -6.684 -8.664 6.157 1.00 73.12 90 LEU A C 1
ATOM 728 O O . LEU A 1 90 ? -7.563 -7.965 5.659 1.00 73.12 90 LEU A O 1
ATOM 732 N N . CYS A 1 91 ? -5.969 -9.520 5.416 1.00 73.00 91 CYS A N 1
ATOM 733 C CA . CYS A 1 91 ? -6.171 -9.684 3.970 1.00 73.00 91 CYS A CA 1
ATOM 734 C C . CYS A 1 91 ? -7.581 -10.197 3.650 1.00 73.00 91 CYS A C 1
ATOM 736 O O . CYS A 1 91 ? -8.184 -9.734 2.686 1.00 73.00 91 CYS A O 1
ATOM 738 N N . ARG A 1 92 ? -8.148 -11.061 4.506 1.00 75.19 92 ARG A N 1
ATOM 739 C CA . ARG A 1 92 ? -9.541 -11.551 4.395 1.00 75.19 92 ARG A CA 1
ATOM 740 C C . ARG A 1 92 ? -10.593 -10.457 4.578 1.00 75.19 92 ARG A C 1
ATOM 742 O O . ARG A 1 92 ? -11.757 -10.663 4.271 1.00 75.19 92 ARG A O 1
ATOM 749 N N . ARG A 1 93 ? -10.185 -9.299 5.102 1.00 74.50 93 ARG A N 1
ATOM 750 C CA . ARG A 1 93 ? -11.031 -8.117 5.307 1.00 74.50 93 ARG A CA 1
ATOM 751 C C . ARG A 1 93 ? -10.761 -7.040 4.252 1.00 74.50 93 ARG A C 1
ATOM 753 O O . ARG A 1 93 ? -11.287 -5.935 4.378 1.00 74.50 93 ARG A O 1
ATOM 760 N N . CYS A 1 94 ? -9.915 -7.292 3.253 1.00 73.94 94 CYS A N 1
ATOM 761 C CA . CYS A 1 94 ? -9.666 -6.347 2.168 1.00 73.94 94 CYS A CA 1
ATOM 762 C C . CYS A 1 94 ? -10.800 -6.420 1.138 1.00 73.94 94 CYS A C 1
ATOM 764 O O . CYS A 1 94 ? -11.171 -7.509 0.707 1.00 73.94 94 CYS A O 1
ATOM 766 N N . GLY A 1 95 ? -11.287 -5.263 0.675 1.00 69.56 95 GLY A N 1
ATOM 767 C CA . GLY A 1 95 ? -12.333 -5.208 -0.354 1.00 69.56 95 GLY A CA 1
ATOM 768 C C . GLY A 1 95 ? -11.927 -5.874 -1.676 1.00 69.56 95 GLY A C 1
ATOM 769 O O . GLY A 1 95 ? -12.788 -6.301 -2.437 1.00 69.56 95 GLY A O 1
ATOM 770 N N . PHE A 1 96 ? -10.622 -6.009 -1.941 1.00 70.25 96 PHE A N 1
ATOM 771 C CA . PHE A 1 96 ? -10.118 -6.789 -3.071 1.00 70.25 96 PHE A CA 1
ATOM 772 C C . PHE A 1 96 ? -10.387 -8.292 -2.886 1.00 70.25 96 PHE A C 1
ATOM 774 O O . PHE A 1 96 ? -10.960 -8.915 -3.772 1.00 70.25 96 PHE A O 1
ATOM 781 N N . ALA A 1 97 ? -10.049 -8.865 -1.726 1.00 68.19 97 ALA A N 1
ATOM 782 C CA . ALA A 1 97 ? -10.327 -10.276 -1.440 1.00 68.19 97 ALA A CA 1
ATOM 783 C C . ALA A 1 97 ? -11.838 -10.569 -1.446 1.00 68.19 97 ALA A C 1
ATOM 785 O O . ALA A 1 97 ? -12.268 -11.554 -2.036 1.00 68.19 97 ALA A O 1
ATOM 786 N N . GLU A 1 98 ? -12.643 -9.660 -0.881 1.00 69.25 98 GLU A N 1
ATOM 787 C CA . GLU A 1 98 ? -14.111 -9.748 -0.886 1.00 69.25 98 GLU A CA 1
ATOM 788 C C . GLU A 1 98 ? -14.693 -9.732 -2.316 1.00 69.25 98 GLU A C 1
ATOM 790 O O . GLU A 1 98 ? -15.610 -10.492 -2.621 1.00 69.25 98 GLU A O 1
ATOM 795 N N . ARG A 1 99 ? -14.162 -8.884 -3.212 1.00 66.50 99 ARG A N 1
ATOM 796 C CA . ARG A 1 99 ? -14.687 -8.696 -4.578 1.00 66.50 99 ARG A CA 1
ATOM 797 C C . ARG A 1 99 ? -14.280 -9.794 -5.559 1.00 66.50 99 ARG A C 1
ATOM 799 O O . ARG A 1 99 ? -15.003 -10.025 -6.523 1.00 66.50 99 ARG A O 1
ATOM 806 N N . PHE A 1 100 ? -13.133 -10.429 -5.342 1.00 63.09 100 PHE A N 1
ATOM 807 C CA . PHE A 1 100 ? -12.592 -11.449 -6.243 1.00 63.09 100 PHE A CA 1
ATOM 808 C C . PHE A 1 100 ? -12.726 -12.881 -5.702 1.00 63.09 100 PHE A C 1
ATOM 810 O O . PHE A 1 100 ? -12.170 -13.792 -6.308 1.00 63.09 100 PHE A O 1
ATOM 817 N N . SER A 1 101 ? -13.485 -13.076 -4.613 1.00 53.44 101 SER A N 1
ATOM 818 C CA . SER A 1 101 ? -13.778 -14.387 -4.006 1.00 53.44 101 SER A CA 1
ATOM 819 C C . SER A 1 101 ? -12.523 -15.249 -3.821 1.00 53.44 101 SER A C 1
ATOM 821 O O . SER A 1 101 ? -12.486 -16.399 -4.259 1.00 53.44 101 SER A O 1
ATOM 823 N N . LEU A 1 102 ? -11.493 -14.646 -3.215 1.00 51.28 102 LEU A N 1
ATOM 824 C CA . LEU A 1 102 ? -10.286 -15.338 -2.748 1.00 51.28 102 LEU A CA 1
ATOM 825 C C . LEU A 1 102 ? -10.576 -16.157 -1.484 1.00 51.28 102 LEU A C 1
ATOM 827 O O . LEU A 1 102 ? -11.291 -15.619 -0.605 1.00 51.28 102 LEU A O 1
#

Sequence (102 aa):
MFKKAYVEITNICNLSCDFCHGTKRTPHRLTAAEFNCIMQKLKGHTEYVYLHILGEPLNGDILDFLRQFFGSDRHKNRDGFSNRTPSEALCRRCGFAERFSL

Foldseek 3Di:
DEAEAEAAQWLAAPDDAPPDPHDPDDTDGDDPVRVVVVCVVCVPVYPYYHHHDHYDCCDPPSVVVCCVVPNDPDDDDSVCVSVLHQRDPVSCVDVVNVVVVD